Protein AF-A0A963FRP8-F1 (afdb_monomer)

Structure (mmCIF, N/CA/C/O backbone):
data_AF-A0A963FRP8-F1
#
_entry.id   AF-A0A963FRP8-F1
#
loop_
_atom_site.group_PDB
_atom_site.id
_atom_site.type_symbol
_atom_site.label_atom_id
_atom_site.label_alt_id
_atom_site.label_comp_id
_atom_site.label_asym_id
_atom_site.label_entity_id
_atom_site.label_seq_id
_atom_site.pdbx_PDB_ins_code
_atom_site.Cartn_x
_atom_site.Cartn_y
_atom_site.Cartn_z
_atom_site.occupancy
_atom_site.B_iso_or_equiv
_atom_site.auth_seq_id
_atom_site.auth_comp_id
_atom_site.auth_asym_id
_atom_site.auth_atom_id
_atom_site.pdbx_PDB_model_num
ATOM 1 N N . MET A 1 1 ? -3.115 0.087 31.104 1.00 34.19 1 MET A N 1
ATOM 2 C CA . MET A 1 1 ? -4.198 -0.454 30.255 1.00 34.19 1 MET A CA 1
ATOM 3 C C . MET A 1 1 ? -3.767 -0.298 28.808 1.00 34.19 1 MET A C 1
ATOM 5 O O . MET A 1 1 ? -3.848 0.800 28.280 1.00 34.19 1 MET A O 1
ATOM 9 N N . GLY A 1 2 ? -3.201 -1.343 28.203 1.00 41.81 2 GLY A N 1
ATOM 10 C CA . GLY A 1 2 ? -2.886 -1.319 26.775 1.00 41.81 2 GLY A CA 1
ATOM 11 C C . GLY A 1 2 ? -4.173 -1.564 26.003 1.00 41.81 2 GLY A C 1
ATOM 12 O O . GLY A 1 2 ? -4.755 -2.640 26.119 1.00 41.81 2 GLY A O 1
ATOM 13 N N . THR A 1 3 ? -4.667 -0.574 25.268 1.00 44.09 3 THR A N 1
ATOM 14 C CA . THR A 1 3 ? -5.773 -0.799 24.341 1.00 44.09 3 THR A CA 1
ATOM 15 C C . THR A 1 3 ? -5.262 -1.728 23.243 1.00 44.09 3 THR A C 1
ATOM 17 O O . THR A 1 3 ? -4.393 -1.358 22.452 1.00 44.09 3 THR A O 1
ATOM 20 N N . CYS A 1 4 ? -5.766 -2.966 23.208 1.00 51.12 4 CYS A N 1
ATOM 21 C CA . CYS A 1 4 ? -5.529 -3.892 22.102 1.00 51.12 4 CYS A CA 1
ATOM 22 C C . CYS A 1 4 ? -6.271 -3.341 20.878 1.00 51.12 4 CYS A C 1
ATOM 24 O O . CYS A 1 4 ? -7.428 -3.659 20.606 1.00 51.12 4 CYS A O 1
ATOM 26 N N . THR A 1 5 ? -5.638 -2.374 20.227 1.00 64.44 5 THR A N 1
ATOM 27 C CA . THR A 1 5 ? -6.233 -1.618 19.137 1.00 64.44 5 THR A CA 1
ATOM 28 C C . THR A 1 5 ? -6.228 -2.520 17.913 1.00 64.44 5 THR A C 1
ATOM 30 O O . THR A 1 5 ? -5.174 -3.006 17.509 1.00 64.44 5 THR A O 1
ATOM 33 N N . ARG A 1 6 ? -7.411 -2.787 17.345 1.00 71.25 6 ARG A N 1
ATOM 34 C CA . ARG A 1 6 ? -7.538 -3.674 16.180 1.00 71.25 6 ARG A CA 1
ATOM 35 C C . ARG A 1 6 ? -6.673 -3.136 15.029 1.00 71.25 6 ARG A C 1
ATOM 37 O O . ARG A 1 6 ? -6.741 -1.923 14.765 1.00 71.25 6 ARG A O 1
ATOM 44 N N . PRO A 1 7 ? -5.880 -3.998 14.362 1.00 78.12 7 PRO A N 1
ATOM 45 C CA . PRO A 1 7 ? -5.107 -3.590 13.198 1.00 78.12 7 PRO A CA 1
ATOM 46 C C . PRO A 1 7 ? -6.056 -3.099 12.105 1.00 78.12 7 PRO A C 1
ATOM 48 O O . PRO A 1 7 ? -7.192 -3.568 12.013 1.00 78.12 7 PRO A O 1
ATOM 51 N N . VAL A 1 8 ? -5.601 -2.146 11.294 1.00 85.75 8 VAL A N 1
ATOM 52 C CA . VAL A 1 8 ? -6.335 -1.763 10.085 1.00 85.75 8 VAL A CA 1
ATOM 53 C C . VAL A 1 8 ? -6.003 -2.787 9.026 1.00 85.75 8 VAL A C 1
ATOM 55 O O . VAL A 1 8 ? -4.834 -2.997 8.727 1.00 85.75 8 VAL A O 1
ATOM 58 N N . THR A 1 9 ? -7.008 -3.415 8.440 1.00 89.00 9 THR A N 1
ATOM 59 C CA . THR A 1 9 ? -6.810 -4.374 7.361 1.00 89.00 9 THR A CA 1
ATOM 60 C C . THR A 1 9 ? -7.063 -3.740 5.999 1.00 89.00 9 THR A C 1
ATOM 62 O O . THR A 1 9 ? -7.737 -2.719 5.869 1.00 89.00 9 THR A O 1
ATOM 65 N N . TRP A 1 10 ? -6.566 -4.373 4.941 1.00 86.56 10 TRP A N 1
ATOM 66 C CA . TRP A 1 10 ? -6.936 -4.004 3.572 1.00 86.56 10 TRP A CA 1
ATOM 67 C C . TRP A 1 10 ? -8.446 -4.089 3.287 1.00 86.56 10 TRP A C 1
ATOM 69 O O . TRP A 1 10 ? -8.924 -3.383 2.405 1.00 86.56 10 TRP A O 1
ATOM 79 N N . LEU A 1 11 ? -9.213 -4.890 4.037 1.00 85.06 11 LEU A N 1
ATOM 80 C CA . LEU A 1 11 ? -10.676 -4.885 3.944 1.00 85.06 11 LEU A CA 1
ATOM 81 C C . LEU A 1 11 ? -11.266 -3.602 4.528 1.00 85.06 11 LEU A C 1
ATOM 83 O O . LEU A 1 11 ? -12.169 -3.038 3.923 1.00 85.06 11 LEU A O 1
ATOM 87 N N . ASP A 1 12 ? -10.726 -3.101 5.640 1.00 85.00 12 ASP A N 1
ATOM 88 C CA . ASP A 1 12 ? -11.123 -1.797 6.189 1.00 85.00 12 ASP A CA 1
ATOM 89 C C . ASP A 1 12 ? -10.785 -0.665 5.207 1.00 85.00 12 ASP A C 1
ATOM 91 O O . ASP A 1 12 ? -11.560 0.273 5.032 1.00 85.00 12 ASP A O 1
ATOM 95 N N . LEU A 1 13 ? -9.646 -0.793 4.517 1.00 84.88 13 LEU A N 1
ATOM 96 C CA . LEU A 1 13 ? -9.225 0.115 3.452 1.00 84.88 13 LEU A CA 1
ATOM 97 C C . LEU A 1 13 ? -10.181 0.073 2.244 1.00 84.88 13 LEU A C 1
ATOM 99 O O . LEU A 1 13 ? -10.550 1.115 1.708 1.00 84.88 13 LEU A O 1
ATOM 103 N N . ALA A 1 14 ? -10.596 -1.124 1.820 1.00 84.25 14 ALA A N 1
ATOM 104 C CA . ALA A 1 14 ? -11.480 -1.328 0.673 1.00 84.25 14 ALA A CA 1
ATOM 105 C C . ALA A 1 14 ? -12.944 -0.954 0.963 1.00 84.25 14 ALA A C 1
ATOM 107 O O . ALA A 1 14 ? -13.627 -0.416 0.095 1.00 84.25 14 ALA A O 1
ATOM 108 N N . ALA A 1 15 ? -13.425 -1.234 2.177 1.00 79.44 15 ALA A N 1
ATOM 109 C CA . ALA A 1 15 ? -14.797 -0.973 2.611 1.00 79.44 15 ALA A CA 1
ATOM 110 C C . ALA A 1 15 ? -15.032 0.480 3.056 1.00 79.44 15 ALA A C 1
ATOM 112 O O . ALA A 1 15 ? -16.174 0.863 3.319 1.00 79.44 15 ALA A O 1
ATOM 113 N N . GLY A 1 16 ? -13.970 1.288 3.160 1.00 69.06 16 GLY A N 1
ATOM 114 C CA . GLY A 1 16 ? -14.050 2.672 3.610 1.00 69.06 16 GLY A CA 1
ATOM 115 C C . GLY A 1 16 ? -15.064 3.488 2.793 1.00 69.06 16 GLY A C 1
ATOM 116 O O . GLY A 1 16 ? -15.017 3.468 1.558 1.00 69.06 16 GLY A O 1
ATOM 117 N N . PRO A 1 17 ? -15.990 4.225 3.441 1.00 53.50 17 PRO A N 1
ATOM 118 C CA . PRO A 1 17 ? -16.973 5.033 2.737 1.00 53.50 17 PRO A CA 1
ATOM 119 C C . PRO A 1 17 ? -16.229 6.111 1.955 1.00 53.50 17 PRO A C 1
ATOM 121 O O . PRO A 1 17 ? -15.616 6.984 2.557 1.00 53.50 17 PRO A O 1
ATOM 124 N N . ARG A 1 18 ? -16.254 5.989 0.619 1.00 57.75 18 ARG A N 1
ATOM 125 C CA . ARG A 1 18 ? -15.843 6.970 -0.401 1.00 57.75 18 ARG A CA 1
ATOM 126 C C . ARG A 1 18 ? -14.927 8.055 0.161 1.00 57.75 18 ARG A C 1
ATOM 128 O O . ARG A 1 18 ? -15.430 9.036 0.699 1.00 57.75 18 ARG A O 1
ATOM 135 N N . TRP A 1 19 ? -13.622 7.852 -0.020 1.00 62.88 19 TRP A N 1
ATOM 136 C CA . TRP A 1 19 ? -12.420 8.667 0.239 1.00 62.88 19 TRP A CA 1
ATOM 137 C C . TRP A 1 19 ? -12.487 10.182 -0.099 1.00 62.88 19 TRP A C 1
ATOM 139 O O . TRP A 1 19 ? -11.490 10.795 -0.465 1.00 62.88 19 TRP A O 1
ATOM 149 N N . GLY A 1 20 ? -13.655 10.811 -0.041 1.00 54.56 20 GLY A 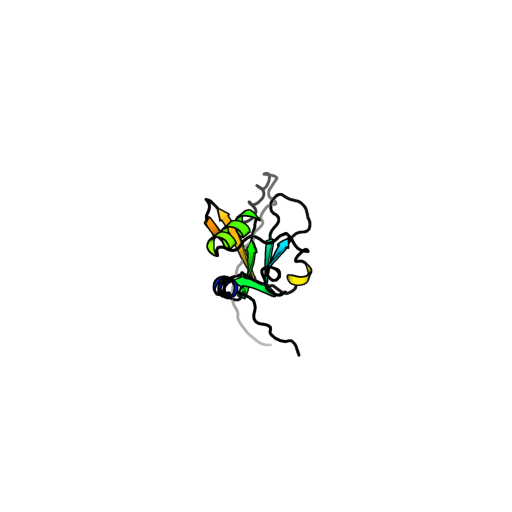N 1
ATOM 150 C CA . GLY A 1 20 ? -14.001 12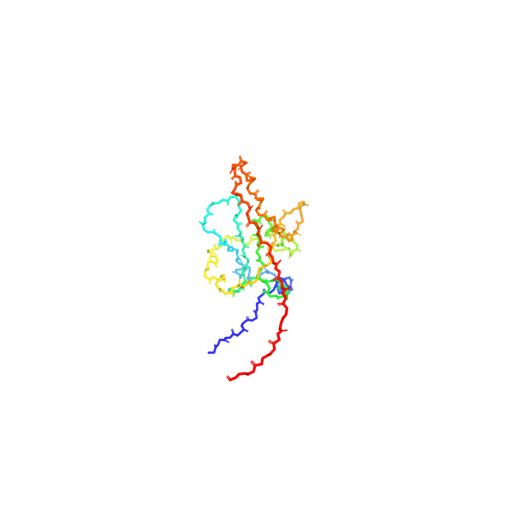.112 -0.598 1.00 54.56 20 GLY A CA 1
ATOM 151 C C . GLY A 1 20 ? -13.957 13.262 0.400 1.00 54.56 20 GLY A C 1
ATOM 152 O O . GLY A 1 20 ? -14.344 14.367 0.035 1.00 54.56 20 GLY A O 1
ATOM 153 N N . ARG A 1 21 ? -13.491 13.047 1.639 1.00 53.38 21 ARG A N 1
ATOM 154 C CA . ARG A 1 21 ? -13.262 14.164 2.573 1.00 53.38 21 ARG A CA 1
ATOM 155 C C . ARG A 1 21 ? -12.005 14.075 3.426 1.00 53.38 21 ARG A C 1
ATOM 157 O O . ARG A 1 21 ? -11.492 15.121 3.793 1.00 53.38 21 ARG A O 1
ATOM 164 N N . ASP A 1 22 ? -11.485 12.874 3.683 1.00 54.34 22 ASP A N 1
ATOM 165 C CA . ASP A 1 22 ? -10.369 12.699 4.620 1.00 54.34 22 ASP A CA 1
ATOM 166 C C . ASP A 1 22 ? -9.273 11.765 4.085 1.00 54.34 22 ASP A C 1
ATOM 168 O O . ASP A 1 22 ? -8.768 10.873 4.763 1.00 54.34 22 ASP A O 1
ATOM 172 N N . ARG A 1 23 ? -8.861 12.004 2.829 1.00 57.78 23 ARG A N 1
ATOM 173 C CA . ARG A 1 23 ? -7.663 11.375 2.227 1.00 57.78 23 ARG A CA 1
ATOM 174 C C . ARG A 1 23 ? -6.386 11.617 3.047 1.00 57.78 23 ARG A C 1
ATOM 176 O O . ARG A 1 23 ? -5.398 10.923 2.847 1.00 57.78 23 ARG A O 1
ATOM 183 N N . SER A 1 24 ? -6.427 12.570 3.980 1.00 60.31 24 SER A N 1
ATOM 184 C CA . SER A 1 24 ? -5.377 12.912 4.944 1.00 60.31 24 SER A CA 1
ATOM 185 C C . SER A 1 24 ? -4.983 11.750 5.874 1.00 60.31 24 SER A C 1
ATOM 187 O O . SER A 1 24 ? -3.920 11.791 6.497 1.00 60.31 24 SER A O 1
ATOM 189 N N . GLN A 1 25 ? -5.824 10.715 5.978 1.00 80.75 25 GLN A N 1
ATOM 190 C CA . GLN A 1 25 ? -5.619 9.631 6.932 1.00 80.75 25 GLN A CA 1
ATOM 191 C C . GLN A 1 25 ? -4.721 8.506 6.416 1.00 80.75 25 GLN A C 1
ATOM 193 O O . GLN A 1 25 ? -4.158 7.795 7.248 1.00 80.75 25 GLN A O 1
ATOM 198 N N . LEU A 1 26 ? -4.590 8.334 5.094 1.00 87.25 26 LEU A N 1
ATOM 199 C CA . LEU A 1 26 ? -3.723 7.314 4.502 1.00 87.25 26 LEU A CA 1
ATOM 200 C C . LEU A 1 26 ? -2.337 7.898 4.239 1.00 87.25 26 LEU A C 1
ATOM 202 O O . LEU A 1 26 ? -2.190 8.884 3.521 1.00 87.25 26 LEU A O 1
ATOM 206 N N . LYS A 1 27 ? -1.313 7.263 4.799 1.00 90.81 27 LYS A N 1
ATOM 207 C CA . LYS A 1 27 ? 0.081 7.687 4.674 1.00 90.81 27 LYS A CA 1
ATOM 208 C C . LYS A 1 27 ? 0.932 6.550 4.132 1.00 90.81 27 LYS A C 1
ATOM 210 O O . LYS A 1 27 ? 0.716 5.391 4.493 1.00 90.81 27 LYS A O 1
ATOM 215 N N . LEU A 1 28 ? 1.901 6.881 3.276 1.00 91.56 28 LEU A N 1
ATOM 216 C CA . LEU A 1 28 ? 2.892 5.923 2.792 1.00 91.56 28 LEU A CA 1
ATOM 217 C C . LEU A 1 28 ? 4.242 6.168 3.451 1.00 91.56 28 LEU A C 1
ATOM 219 O O . LEU A 1 28 ? 4.887 7.180 3.194 1.00 91.56 28 LEU A O 1
ATOM 223 N N . HIS A 1 29 ? 4.711 5.184 4.203 1.00 90.62 29 HIS A N 1
ATOM 224 C CA . HIS A 1 29 ? 5.963 5.270 4.932 1.00 90.62 29 HIS A CA 1
ATOM 225 C C . HIS A 1 29 ? 7.039 4.390 4.279 1.00 90.62 29 HIS A C 1
ATOM 227 O O . HIS A 1 29 ? 6.776 3.210 4.017 1.00 90.62 29 HIS A O 1
ATOM 233 N N . PRO A 1 30 ? 8.254 4.908 4.044 1.00 89.31 30 PRO A N 1
ATOM 234 C CA . PRO A 1 30 ? 9.408 4.078 3.715 1.00 89.31 30 PRO A CA 1
ATOM 235 C C . PRO A 1 30 ? 9.875 3.274 4.943 1.00 89.31 30 PRO A C 1
ATOM 237 O O . PRO A 1 30 ? 9.831 3.754 6.080 1.00 89.31 30 PRO A O 1
ATOM 240 N N . VAL A 1 31 ? 10.315 2.034 4.718 1.00 83.94 31 VAL A N 1
ATOM 241 C CA . VAL A 1 31 ? 10.749 1.081 5.760 1.00 83.94 31 VAL A CA 1
ATOM 242 C C . VAL A 1 31 ? 12.257 1.154 6.019 1.00 83.94 31 VAL A C 1
ATOM 244 O O . VAL A 1 31 ? 12.688 1.029 7.163 1.00 83.94 31 VAL A O 1
ATOM 247 N N . SER A 1 32 ? 13.071 1.370 4.984 1.00 71.75 32 SER A N 1
ATOM 248 C CA . SER A 1 32 ? 14.534 1.447 5.075 1.00 71.75 32 SER A CA 1
ATOM 249 C C . SER A 1 32 ? 15.033 2.873 4.859 1.00 71.75 32 SER A C 1
ATOM 251 O O . SER A 1 32 ? 14.625 3.526 3.911 1.00 71.75 32 SER A O 1
ATOM 253 N N . ALA A 1 33 ? 15.963 3.328 5.704 1.00 54.03 33 ALA A N 1
ATOM 254 C CA . ALA A 1 33 ? 16.645 4.621 5.553 1.00 54.03 33 ALA A CA 1
ATOM 255 C C . ALA A 1 33 ? 17.955 4.537 4.736 1.00 54.03 33 ALA A C 1
ATOM 257 O O . ALA A 1 33 ? 18.655 5.536 4.587 1.00 54.03 33 ALA A O 1
ATOM 258 N N . ARG A 1 34 ? 18.345 3.344 4.256 1.00 46.41 34 ARG A N 1
ATOM 259 C CA . ARG A 1 34 ? 19.585 3.139 3.488 1.00 46.41 34 ARG A CA 1
ATOM 260 C C . ARG A 1 34 ? 19.276 2.926 2.009 1.00 46.41 34 ARG A C 1
ATOM 262 O O . ARG A 1 34 ? 18.670 1.920 1.661 1.00 46.41 34 ARG A O 1
ATOM 269 N N . CYS A 1 35 ? 19.771 3.861 1.194 1.00 44.72 35 CYS A N 1
ATOM 270 C CA . CYS A 1 35 ? 19.785 3.848 -0.267 1.00 44.72 35 CYS A CA 1
ATOM 271 C C . CYS A 1 35 ? 20.068 2.469 -0.876 1.00 44.72 35 CYS A C 1
ATOM 273 O O . CYS A 1 35 ? 21.106 1.857 -0.616 1.00 44.72 35 CYS A O 1
ATOM 275 N N . GLY A 1 36 ? 19.183 2.072 -1.781 1.00 43.25 36 GLY A N 1
ATOM 276 C CA . GLY A 1 36 ? 19.343 1.028 -2.785 1.00 43.25 36 GLY A CA 1
ATOM 277 C C . GLY A 1 36 ? 18.006 0.862 -3.505 1.00 43.25 36 GLY A C 1
ATOM 278 O O . GLY A 1 36 ? 16.975 1.076 -2.883 1.00 43.25 36 GLY A O 1
ATOM 279 N N . ASP A 1 37 ? 18.006 0.486 -4.786 1.00 49.25 37 ASP A N 1
ATOM 280 C CA . ASP A 1 37 ? 16.852 0.473 -5.718 1.00 49.25 37 ASP A CA 1
ATOM 281 C C . ASP A 1 37 ? 15.588 -0.335 -5.292 1.00 49.25 37 ASP A C 1
ATOM 283 O O . ASP A 1 37 ? 14.691 -0.569 -6.101 1.00 49.25 37 ASP A O 1
ATOM 287 N N . ASN A 1 38 ? 15.477 -0.797 -4.042 1.00 56.75 38 ASN A N 1
ATOM 288 C CA . ASN A 1 38 ? 14.290 -1.440 -3.472 1.00 56.75 38 ASN A CA 1
ATOM 289 C C . ASN A 1 38 ? 13.951 -0.865 -2.088 1.00 56.75 38 ASN A C 1
ATOM 291 O O . ASN A 1 38 ? 14.035 -1.570 -1.077 1.00 56.75 38 ASN A O 1
ATOM 295 N N . ASP A 1 39 ? 13.524 0.395 -2.038 1.00 77.62 39 ASP A N 1
ATOM 296 C CA . ASP A 1 39 ? 12.864 0.909 -0.841 1.00 77.62 39 ASP A CA 1
ATOM 297 C C . ASP A 1 39 ? 11.553 0.146 -0.627 1.00 77.62 39 ASP A C 1
ATOM 299 O O . ASP A 1 39 ? 10.675 0.106 -1.491 1.00 77.62 39 ASP A O 1
ATOM 303 N N . CYS A 1 40 ? 11.433 -0.511 0.525 1.00 87.62 40 CYS A N 1
ATOM 304 C CA . CYS A 1 40 ? 10.178 -1.123 0.933 1.00 87.62 40 CYS A CA 1
ATOM 305 C C . CYS A 1 40 ? 9.266 -0.060 1.547 1.00 87.62 40 CYS A C 1
ATOM 307 O O . CYS A 1 40 ? 9.727 0.852 2.235 1.00 87.62 40 CYS A O 1
ATOM 309 N N . PHE A 1 41 ? 7.964 -0.210 1.350 1.00 90.75 41 PHE A N 1
ATOM 310 C CA . PHE A 1 41 ? 6.954 0.727 1.809 1.00 90.75 41 PHE A CA 1
ATOM 311 C C . PHE A 1 41 ? 5.876 0.027 2.619 1.00 90.75 41 PHE A C 1
ATOM 313 O O . PHE A 1 41 ? 5.572 -1.145 2.413 1.00 90.75 41 PHE A O 1
ATOM 320 N N . VAL A 1 42 ? 5.254 0.777 3.512 1.00 91.94 42 VAL A N 1
ATOM 321 C CA . VAL A 1 42 ? 4.105 0.345 4.303 1.00 91.94 42 VAL A CA 1
ATOM 322 C C . VAL A 1 42 ? 3.074 1.458 4.325 1.00 91.94 42 VAL A C 1
ATOM 324 O O . VAL A 1 42 ? 3.413 2.642 4.301 1.00 91.94 42 VAL A O 1
ATOM 327 N N . LEU A 1 43 ? 1.805 1.075 4.354 1.00 91.88 43 LEU A N 1
ATOM 328 C CA . LEU A 1 43 ? 0.700 2.015 4.467 1.00 91.88 43 LEU A CA 1
ATOM 329 C C . LEU A 1 43 ? 0.266 2.113 5.926 1.00 91.88 43 LEU A C 1
ATOM 331 O O . LEU A 1 43 ? 0.237 1.107 6.636 1.00 91.88 43 LEU A O 1
ATOM 335 N N . SER A 1 44 ? -0.111 3.310 6.358 1.00 89.19 44 SER A N 1
ATOM 336 C CA . SER A 1 44 ? -0.835 3.505 7.610 1.00 89.19 44 SER A CA 1
ATOM 337 C C . SER A 1 44 ? -2.128 4.267 7.358 1.00 89.19 44 SER A C 1
ATOM 339 O O . SER A 1 44 ? -2.195 5.108 6.464 1.00 89.19 44 SER A O 1
ATOM 341 N N . MET A 1 45 ? -3.163 3.957 8.133 1.00 86.75 45 MET A N 1
ATOM 342 C CA . MET A 1 45 ? -4.449 4.640 8.100 1.00 86.75 45 MET A CA 1
ATOM 343 C C . MET A 1 45 ? -4.818 5.089 9.508 1.00 86.75 45 MET A C 1
ATOM 345 O O . MET A 1 45 ? -4.843 4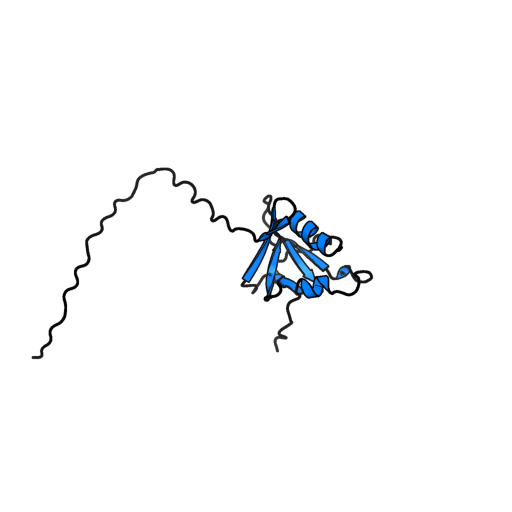.280 10.441 1.00 86.75 45 MET A O 1
ATOM 349 N N . SER A 1 46 ? -5.071 6.387 9.674 1.00 82.12 46 SER A N 1
ATOM 350 C CA . SER A 1 46 ? -5.406 6.989 10.975 1.00 82.12 46 SER A CA 1
ATOM 351 C C . SER A 1 46 ? -4.361 6.646 12.061 1.00 8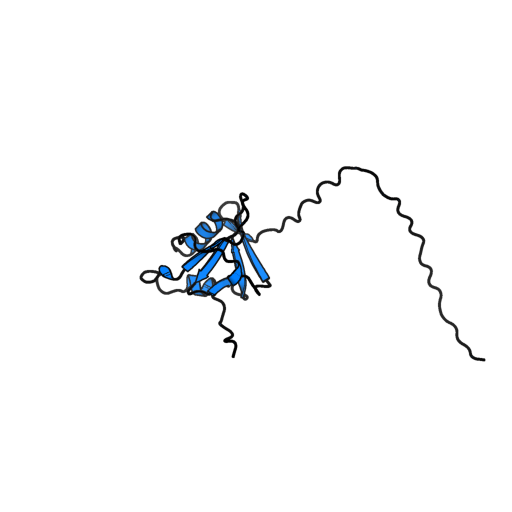2.12 46 SER A C 1
ATOM 353 O O . SER A 1 46 ? -4.705 6.377 13.210 1.00 82.12 46 SER A O 1
ATOM 355 N N . GLY A 1 47 ? -3.078 6.583 11.676 1.00 80.62 47 GLY A N 1
ATOM 356 C CA . GLY A 1 47 ? -1.958 6.265 12.573 1.00 80.62 47 GLY A CA 1
ATOM 357 C C . GLY A 1 47 ? -1.749 4.776 12.880 1.00 80.62 47 GLY A C 1
ATOM 358 O O . GLY A 1 47 ? -0.900 4.444 13.701 1.00 80.62 47 GLY A O 1
ATOM 359 N N . ARG A 1 48 ? -2.493 3.867 12.237 1.00 85.25 48 ARG A N 1
ATOM 360 C CA . ARG A 1 48 ? -2.355 2.412 12.412 1.00 85.25 48 ARG A CA 1
ATOM 361 C C . ARG A 1 48 ? -1.834 1.762 11.141 1.00 85.25 48 ARG A C 1
ATOM 363 O O . ARG A 1 48 ? -2.274 2.117 10.052 1.00 85.25 48 ARG A O 1
ATOM 370 N N . MET A 1 49 ? -0.931 0.797 11.275 1.00 88.00 49 MET A N 1
ATOM 371 C CA . MET A 1 49 ? -0.342 0.110 10.125 1.00 88.00 49 MET A CA 1
ATOM 372 C C . MET A 1 49 ? -1.363 -0.772 9.411 1.00 88.00 49 MET A C 1
ATOM 374 O O . MET A 1 49 ? -2.209 -1.402 10.050 1.00 88.00 49 MET A O 1
ATOM 378 N N . LEU A 1 50 ? -1.262 -0.804 8.085 1.00 90.06 50 LEU A N 1
ATOM 379 C CA . LEU A 1 50 ? -2.083 -1.650 7.241 1.00 90.06 50 LEU A CA 1
ATOM 380 C C . LEU A 1 50 ? -1.591 -3.098 7.303 1.00 90.06 50 LEU A C 1
ATOM 382 O O . LEU A 1 50 ? -0.442 -3.401 6.978 1.00 90.06 50 LEU A O 1
ATOM 386 N N . CYS A 1 51 ? -2.496 -3.995 7.655 1.00 89.88 51 CYS A N 1
ATOM 387 C CA . CYS A 1 51 ? -2.269 -5.424 7.725 1.00 89.88 51 CYS A CA 1
ATOM 388 C C . CYS A 1 51 ? -3.080 -6.184 6.663 1.00 89.88 51 CYS A C 1
ATOM 390 O O . CYS A 1 51 ? -4.124 -5.740 6.170 1.00 89.88 51 CYS A O 1
ATOM 392 N N . ALA A 1 52 ? -2.628 -7.392 6.352 1.00 88.56 52 ALA A N 1
ATOM 393 C CA . ALA A 1 52 ? -3.422 -8.423 5.715 1.00 88.56 52 ALA A CA 1
ATOM 394 C C . ALA A 1 52 ? -4.596 -8.832 6.625 1.00 88.56 52 ALA A C 1
ATOM 396 O O . ALA A 1 52 ? -4.641 -8.513 7.816 1.00 88.56 52 ALA A O 1
ATOM 397 N N . GLY A 1 53 ? -5.565 -9.560 6.062 1.00 84.56 53 GLY A N 1
ATOM 398 C CA . GLY A 1 53 ? -6.775 -9.974 6.790 1.00 84.56 53 GLY A CA 1
ATOM 399 C C . GLY A 1 53 ? -6.510 -10.867 8.011 1.00 84.56 53 GLY A C 1
ATOM 400 O O . GLY A 1 53 ? -7.359 -10.973 8.887 1.00 84.56 53 GLY A O 1
ATOM 401 N N . ASP A 1 54 ? -5.328 -11.475 8.093 1.00 83.25 54 ASP A N 1
ATOM 402 C CA . ASP A 1 54 ? -4.875 -12.306 9.213 1.00 83.25 54 ASP A CA 1
ATOM 403 C C . ASP A 1 54 ? -3.995 -11.550 10.228 1.00 83.25 54 ASP A C 1
ATOM 405 O O . ASP A 1 54 ? -3.407 -12.157 11.123 1.00 83.25 54 ASP A O 1
ATOM 409 N N . GLY A 1 55 ? -3.892 -10.224 10.093 1.00 84.06 55 GLY A N 1
ATOM 410 C CA . GLY A 1 55 ? -3.147 -9.357 11.002 1.00 84.06 55 GLY A CA 1
ATOM 411 C C . GLY A 1 55 ? -1.654 -9.224 10.697 1.00 84.06 55 GLY A C 1
ATOM 412 O O . GLY A 1 55 ? -0.981 -8.456 11.382 1.00 84.06 55 GLY A O 1
ATOM 413 N N . ARG A 1 56 ? -1.118 -9.905 9.673 1.00 88.00 56 ARG A N 1
ATOM 414 C CA . ARG A 1 56 ? 0.274 -9.696 9.234 1.00 88.00 56 ARG A CA 1
ATOM 415 C C . ARG A 1 56 ? 0.445 -8.310 8.626 1.00 88.00 56 ARG A C 1
ATOM 417 O O . ARG A 1 56 ? -0.380 -7.900 7.823 1.00 88.00 56 ARG A O 1
ATOM 424 N N . LEU A 1 57 ? 1.527 -7.609 8.949 1.00 89.06 57 LEU A N 1
ATOM 425 C CA . LEU A 1 57 ? 1.823 -6.298 8.368 1.00 89.06 57 LEU A CA 1
ATOM 426 C C . LEU A 1 57 ? 2.035 -6.408 6.852 1.00 89.06 57 LEU A C 1
ATOM 428 O O . LEU A 1 57 ? 2.889 -7.180 6.419 1.00 89.06 57 LEU A O 1
ATOM 432 N N . THR A 1 58 ? 1.344 -5.597 6.054 1.00 91.06 58 THR A N 1
ATOM 433 C CA . THR A 1 58 ? 1.537 -5.585 4.599 1.00 91.06 58 THR A CA 1
ATOM 434 C C . THR A 1 58 ? 2.706 -4.679 4.224 1.00 91.06 58 THR A C 1
ATOM 436 O O . THR A 1 58 ? 2.669 -3.474 4.469 1.00 91.06 58 THR A O 1
ATOM 439 N N . VAL A 1 59 ? 3.733 -5.249 3.594 1.00 91.06 59 VAL A N 1
ATOM 440 C CA . VAL A 1 59 ? 4.926 -4.532 3.120 1.00 91.06 59 VAL A CA 1
ATOM 441 C C . VAL A 1 59 ? 4.965 -4.582 1.599 1.00 91.06 59 VAL A C 1
ATOM 443 O O . VAL A 1 59 ? 4.796 -5.639 1.008 1.00 91.06 59 VAL A O 1
ATOM 446 N N . PHE A 1 60 ? 5.231 -3.462 0.943 1.00 91.88 60 PHE A N 1
ATOM 447 C CA . PHE A 1 60 ? 5.343 -3.361 -0.508 1.00 91.88 60 PHE A CA 1
ATOM 448 C C . PHE A 1 60 ? 6.802 -3.176 -0.897 1.00 91.88 60 PHE A C 1
ATOM 450 O O . PHE A 1 60 ? 7.456 -2.261 -0.416 1.00 91.88 60 PHE A O 1
ATOM 457 N N . ARG A 1 61 ? 7.325 -4.006 -1.797 1.00 89.62 61 ARG A N 1
ATOM 458 C CA . ARG A 1 61 ? 8.736 -3.952 -2.213 1.00 89.62 61 ARG A CA 1
ATOM 459 C C . ARG A 1 61 ? 9.098 -2.704 -3.036 1.00 89.62 61 ARG A C 1
ATOM 461 O O . ARG A 1 61 ? 10.273 -2.397 -3.184 1.00 89.62 61 ARG A O 1
ATOM 468 N N . SER A 1 62 ? 8.112 -2.025 -3.619 1.00 89.19 62 SER A N 1
ATOM 469 C CA . SER A 1 62 ? 8.333 -0.826 -4.429 1.00 89.19 62 SER A CA 1
ATOM 470 C C . SER A 1 62 ? 7.117 0.094 -4.420 1.00 89.19 62 SER A C 1
ATOM 472 O O . SER A 1 62 ? 5.993 -0.346 -4.161 1.00 89.19 62 SER A O 1
ATOM 474 N N . ARG A 1 63 ? 7.325 1.366 -4.780 1.00 90.31 63 ARG A N 1
ATOM 475 C CA . ARG A 1 63 ? 6.243 2.346 -4.944 1.00 90.31 63 ARG A CA 1
ATOM 476 C C . ARG A 1 63 ? 5.237 1.886 -6.001 1.00 90.31 63 ARG A C 1
ATOM 478 O O . ARG A 1 63 ? 4.042 1.932 -5.752 1.00 90.31 63 ARG A O 1
ATOM 485 N N . ALA A 1 64 ? 5.712 1.306 -7.103 1.00 91.31 64 ALA A N 1
ATOM 486 C CA . ALA A 1 64 ? 4.847 0.751 -8.144 1.00 91.31 64 ALA A CA 1
ATOM 487 C C . ALA A 1 64 ? 3.930 -0.381 -7.633 1.00 91.31 64 ALA A C 1
ATOM 489 O O . ALA A 1 64 ? 2.801 -0.521 -8.101 1.00 91.31 64 ALA A O 1
ATOM 490 N N . ALA A 1 65 ? 4.380 -1.188 -6.663 1.00 92.06 65 ALA A N 1
ATOM 491 C CA . ALA A 1 65 ? 3.522 -2.189 -6.029 1.00 92.06 65 ALA A CA 1
ATOM 492 C C . ALA A 1 65 ? 2.419 -1.533 -5.176 1.00 92.06 65 ALA A C 1
ATOM 494 O O . ALA A 1 65 ? 1.275 -1.981 -5.203 1.00 92.06 65 ALA A O 1
ATOM 495 N N . VAL A 1 66 ? 2.737 -0.442 -4.473 1.00 93.25 66 VAL A N 1
ATOM 496 C CA . VAL A 1 66 ? 1.743 0.367 -3.745 1.00 93.25 66 VAL A CA 1
ATOM 497 C C . VAL A 1 66 ? 0.725 0.957 -4.719 1.00 93.25 66 VAL A C 1
ATOM 499 O O . VAL A 1 66 ? -0.476 0.793 -4.518 1.00 93.25 66 VAL A O 1
ATOM 502 N N . ASP A 1 67 ? 1.196 1.591 -5.794 1.00 92.62 67 ASP A N 1
ATOM 503 C CA . ASP A 1 67 ? 0.341 2.220 -6.803 1.00 92.62 67 ASP A CA 1
ATOM 504 C C . ASP A 1 67 ? -0.601 1.192 -7.436 1.00 92.62 67 ASP A C 1
ATOM 506 O O . ASP A 1 67 ? -1.794 1.442 -7.603 1.00 92.62 67 ASP A O 1
ATOM 510 N N . ARG A 1 68 ? -0.095 -0.013 -7.731 1.00 94.00 68 ARG A N 1
ATOM 511 C CA . ARG A 1 68 ? -0.927 -1.093 -8.263 1.00 94.00 68 ARG A CA 1
ATOM 512 C C . ARG A 1 68 ? -1.992 -1.541 -7.265 1.00 94.00 68 ARG A C 1
ATOM 514 O O . ARG A 1 68 ? -3.128 -1.770 -7.672 1.00 94.00 68 ARG A O 1
ATOM 521 N N . PHE A 1 69 ? -1.635 -1.672 -5.989 1.00 93.25 69 PHE A N 1
ATOM 522 C CA . PHE A 1 69 ? -2.553 -2.085 -4.927 1.00 93.25 69 PHE A CA 1
ATOM 523 C C . PHE A 1 69 ? -3.674 -1.067 -4.716 1.00 93.25 69 PHE A C 1
ATOM 525 O O . PHE A 1 69 ? -4.849 -1.427 -4.744 1.00 93.25 69 PHE A O 1
ATOM 532 N N . LEU A 1 70 ? -3.321 0.210 -4.575 1.00 91.56 70 LEU A N 1
ATOM 533 C CA . LEU A 1 70 ? -4.294 1.287 -4.405 1.00 91.56 70 LEU A CA 1
ATOM 534 C C . LEU A 1 70 ? -5.121 1.519 -5.671 1.00 91.56 70 LEU A C 1
ATOM 536 O O . LEU A 1 70 ? -6.312 1.804 -5.573 1.00 91.56 70 LEU A O 1
ATOM 540 N N . GLY A 1 71 ? -4.540 1.294 -6.851 1.00 90.31 71 GLY A N 1
ATOM 541 C CA . GLY A 1 71 ? -5.253 1.348 -8.124 1.00 90.31 71 GLY A CA 1
ATOM 542 C C . GLY A 1 71 ? -6.404 0.343 -8.223 1.00 90.31 71 GLY A C 1
ATOM 543 O O . GLY A 1 71 ? -7.445 0.682 -8.779 1.00 90.31 71 GLY A O 1
ATOM 544 N N . VAL A 1 72 ? -6.270 -0.856 -7.637 1.00 89.19 72 VAL A N 1
ATOM 545 C CA . VAL A 1 72 ? -7.375 -1.839 -7.546 1.00 89.19 72 VAL A CA 1
ATOM 546 C C . VAL A 1 72 ? -8.519 -1.319 -6.673 1.00 89.19 72 VAL A C 1
ATOM 548 O O . VAL A 1 72 ? -9.679 -1.622 -6.928 1.00 89.19 72 VAL A O 1
ATOM 551 N N . LEU A 1 73 ? -8.198 -0.513 -5.662 1.00 86.38 73 LEU A N 1
ATOM 552 C CA . LEU A 1 73 ? -9.169 0.099 -4.756 1.00 86.38 73 LEU A CA 1
ATOM 553 C C . LEU A 1 73 ? -9.657 1.474 -5.239 1.00 86.38 73 LEU A C 1
ATOM 555 O O . LEU A 1 73 ? -10.457 2.109 -4.557 1.00 86.38 73 LEU A O 1
ATOM 559 N N . HIS A 1 74 ? -9.182 1.940 -6.401 1.00 86.50 74 HIS A N 1
ATOM 560 C CA . HIS A 1 74 ? -9.426 3.286 -6.925 1.00 86.50 74 HIS A CA 1
ATOM 561 C C . HIS A 1 74 ? -9.038 4.407 -5.941 1.00 86.50 74 HIS A C 1
ATOM 563 O O . HIS A 1 74 ? -9.704 5.440 -5.851 1.00 86.50 74 HIS A O 1
ATOM 569 N N . ILE A 1 75 ? -7.946 4.200 -5.202 1.00 86.69 75 ILE A N 1
ATOM 570 C CA . ILE A 1 75 ? -7.369 5.163 -4.263 1.00 86.69 75 ILE A CA 1
ATOM 571 C C . ILE A 1 75 ? -6.130 5.788 -4.908 1.00 86.69 75 ILE A C 1
ATOM 573 O O . ILE A 1 75 ? -5.288 5.092 -5.472 1.00 86.69 75 ILE A O 1
ATOM 577 N N . GLU A 1 76 ? -6.001 7.108 -4.812 1.00 87.31 76 GLU A N 1
ATOM 578 C CA . GLU A 1 76 ? -4.779 7.806 -5.214 1.00 87.31 76 GLU A CA 1
ATOM 579 C C . GLU A 1 76 ? -3.652 7.533 -4.221 1.00 87.31 76 GLU A C 1
ATOM 581 O O . GLU A 1 76 ? -3.857 7.553 -3.004 1.00 87.31 76 GLU A O 1
ATOM 586 N N . THR A 1 77 ? -2.440 7.321 -4.725 1.00 88.62 77 THR A N 1
ATOM 587 C CA . THR A 1 77 ? -1.311 7.052 -3.843 1.00 88.62 77 THR A CA 1
ATOM 588 C C . THR A 1 77 ? -0.920 8.304 -3.056 1.00 88.62 77 THR A C 1
ATOM 590 O O . THR A 1 77 ? -0.578 9.321 -3.665 1.00 88.62 77 THR A O 1
ATOM 593 N N . PRO A 1 78 ? -0.891 8.248 -1.712 1.00 88.25 78 PRO A N 1
ATOM 594 C CA . PRO A 1 78 ? -0.524 9.401 -0.902 1.00 88.25 78 PRO A CA 1
ATOM 595 C C . PRO A 1 78 ? 0.956 9.776 -1.0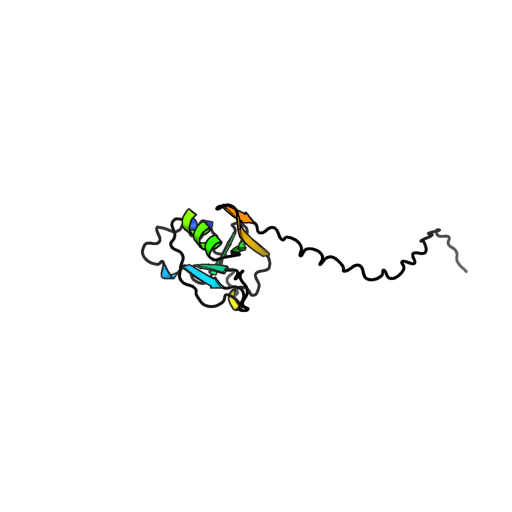94 1.00 88.25 78 PRO A C 1
ATOM 597 O O . PRO A 1 78 ? 1.776 8.939 -1.510 1.00 88.25 78 PRO A O 1
ATOM 600 N N . PRO A 1 79 ? 1.341 11.026 -0.790 1.00 86.69 79 PRO A N 1
ATOM 601 C CA . PRO A 1 79 ? 2.747 11.413 -0.748 1.00 86.69 79 PRO A CA 1
ATOM 602 C C . PRO A 1 79 ? 3.514 10.591 0.300 1.00 86.69 79 PRO A C 1
ATOM 604 O O . PRO A 1 79 ? 2.926 9.989 1.202 1.00 86.69 79 PRO A O 1
ATOM 607 N N . LEU A 1 80 ? 4.841 10.550 0.162 1.00 88.25 80 LEU A N 1
ATOM 608 C CA . LEU A 1 80 ? 5.708 9.924 1.159 1.00 88.25 80 LEU A CA 1
ATOM 609 C C . LEU A 1 80 ? 5.614 10.679 2.487 1.00 88.25 80 LEU A C 1
ATOM 611 O O . LEU A 1 80 ? 5.683 11.907 2.523 1.00 88.25 80 LEU A O 1
ATOM 615 N N . SER A 1 81 ? 5.473 9.928 3.570 1.00 87.12 81 SER A N 1
ATOM 616 C CA . SER A 1 81 ? 5.542 10.416 4.942 1.00 87.12 81 SER A CA 1
ATOM 617 C C . SER A 1 81 ? 6.863 10.014 5.599 1.00 87.12 81 SER A C 1
ATOM 619 O O . SER A 1 81 ? 7.769 9.477 4.961 1.00 87.12 81 SER A O 1
ATOM 621 N N . GLU A 1 82 ? 6.974 10.276 6.899 1.00 84.94 82 GLU A N 1
ATOM 622 C CA . GLU A 1 82 ? 8.115 9.868 7.717 1.00 84.94 82 GLU A CA 1
ATOM 623 C C . GLU A 1 82 ? 8.370 8.352 7.686 1.00 84.94 82 GLU A C 1
ATOM 625 O O . GLU A 1 82 ? 7.466 7.555 7.420 1.00 84.94 82 GLU A O 1
ATOM 630 N N . HIS A 1 83 ? 9.608 7.953 7.978 1.00 83.62 83 HIS A N 1
ATOM 631 C CA . HIS A 1 83 ? 10.001 6.547 8.011 1.00 83.62 83 HIS A CA 1
ATOM 632 C C . HIS A 1 83 ? 9.195 5.762 9.048 1.00 83.62 83 HIS A C 1
ATOM 634 O O . HIS A 1 83 ? 8.946 6.233 10.156 1.00 83.62 83 HIS A O 1
ATOM 640 N N . ALA A 1 84 ? 8.861 4.518 8.714 1.00 80.50 84 ALA A N 1
ATOM 641 C CA . ALA A 1 84 ? 8.070 3.648 9.576 1.00 80.50 84 ALA A CA 1
ATOM 642 C C . ALA A 1 84 ? 8.844 3.080 10.780 1.00 80.50 84 ALA A C 1
ATOM 644 O O . ALA A 1 84 ? 8.275 2.282 11.512 1.00 80.50 84 ALA A O 1
ATOM 645 N N . GLY A 1 85 ? 10.113 3.452 11.000 1.00 69.88 85 GLY A N 1
ATOM 646 C CA . GLY A 1 85 ? 11.016 2.799 11.963 1.00 69.88 85 GLY A CA 1
ATOM 647 C C . GLY A 1 85 ? 10.386 2.520 13.333 1.00 69.88 85 GLY A C 1
ATOM 648 O O . GLY A 1 85 ? 10.345 1.372 13.753 1.00 69.88 85 GLY A O 1
ATOM 649 N N . ALA A 1 86 ? 9.793 3.536 13.968 1.00 64.38 86 ALA A N 1
ATOM 650 C CA . ALA A 1 86 ? 9.123 3.389 15.266 1.00 64.38 86 ALA A CA 1
ATOM 651 C C . ALA A 1 86 ? 7.739 2.702 15.194 1.00 64.38 86 ALA A C 1
ATOM 653 O O . ALA A 1 86 ? 7.238 2.206 16.197 1.00 64.38 86 ALA A O 1
ATOM 654 N N . LEU A 1 87 ? 7.099 2.67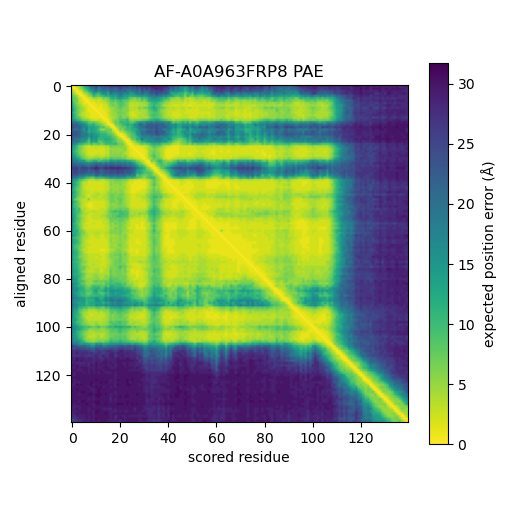4 14.019 1.00 64.38 87 LEU A N 1
ATOM 655 C CA . LEU A 1 87 ? 5.789 2.040 13.793 1.00 64.38 87 LEU A CA 1
ATOM 656 C C . LEU A 1 87 ? 5.897 0.533 13.504 1.00 64.38 87 LEU A C 1
ATOM 658 O O . LEU A 1 87 ? 4.890 -0.176 13.529 1.00 64.38 87 LEU A O 1
ATOM 662 N N . LEU A 1 88 ? 7.101 0.050 13.192 1.00 69.12 88 LEU A N 1
ATOM 663 C CA . LEU A 1 88 ? 7.384 -1.355 12.896 1.00 69.12 88 LEU A CA 1
ATOM 664 C C . LEU A 1 88 ? 7.824 -2.151 14.131 1.00 69.12 88 LEU A C 1
ATOM 666 O O . LEU A 1 88 ? 7.806 -3.385 14.087 1.00 69.12 88 LEU A O 1
ATOM 670 N N . ASP A 1 89 ? 8.184 -1.473 15.225 1.00 61.12 89 ASP A N 1
ATOM 671 C CA . ASP A 1 89 ? 8.589 -2.114 16.474 1.00 61.12 89 ASP A CA 1
ATOM 672 C C . ASP A 1 89 ? 7.447 -2.987 17.025 1.00 61.12 89 ASP A C 1
ATOM 674 O O . ASP A 1 89 ? 6.350 -2.521 17.332 1.00 61.12 89 ASP A O 1
ATOM 678 N N . GLY A 1 90 ? 7.694 -4.299 17.109 1.00 59.62 90 GLY A N 1
ATOM 679 C CA . GLY A 1 90 ? 6.722 -5.297 17.576 1.00 59.62 90 GLY A CA 1
ATOM 680 C C . GLY A 1 90 ? 5.892 -5.991 16.484 1.00 59.62 90 GLY A C 1
ATOM 681 O O . GLY A 1 90 ? 5.119 -6.896 16.802 1.00 59.62 90 GLY A O 1
ATOM 682 N N . GLN A 1 91 ? 6.061 -5.650 15.201 1.00 65.75 91 GLN A N 1
ATOM 683 C CA . GLN A 1 91 ? 5.381 -6.340 14.094 1.00 65.75 91 GLN A CA 1
ATOM 684 C C . GLN A 1 91 ? 6.144 -7.608 13.674 1.00 65.75 91 GLN A C 1
ATOM 686 O O . GLN A 1 91 ? 7.035 -7.580 12.829 1.00 65.75 91 GLN A O 1
ATOM 691 N N . GLY A 1 92 ? 5.796 -8.747 14.284 1.00 65.06 92 GLY A N 1
ATOM 692 C CA . GLY A 1 92 ? 6.539 -10.006 14.120 1.00 65.06 92 GLY A CA 1
ATOM 693 C C . GLY A 1 92 ? 6.323 -10.755 12.797 1.00 65.06 92 GLY A C 1
ATOM 694 O O . GLY A 1 92 ? 7.210 -11.485 12.358 1.00 65.06 92 GLY A O 1
ATOM 695 N N . ARG A 1 93 ? 5.166 -10.608 12.136 1.00 78.31 93 ARG A N 1
ATOM 696 C CA . ARG A 1 93 ? 4.873 -11.285 10.859 1.00 78.31 93 ARG A CA 1
ATOM 697 C C . ARG A 1 93 ? 4.491 -10.275 9.788 1.00 78.31 93 ARG A C 1
ATOM 699 O O . ARG A 1 93 ? 3.597 -9.460 9.991 1.00 78.31 93 ARG A O 1
ATOM 706 N N . GLN A 1 94 ? 5.153 -10.383 8.643 1.00 84.88 94 GLN A N 1
ATOM 707 C CA . GLN A 1 94 ? 4.987 -9.491 7.501 1.00 84.88 94 GLN A CA 1
ATOM 708 C C . GLN A 1 94 ? 4.500 -10.285 6.288 1.00 84.88 94 GLN A C 1
ATOM 710 O O . GLN A 1 94 ? 4.927 -11.423 6.073 1.00 84.88 94 GLN A O 1
ATOM 715 N N . ASP A 1 95 ? 3.625 -9.678 5.499 1.00 87.75 95 ASP A N 1
ATOM 716 C CA . ASP A 1 95 ? 3.207 -10.143 4.186 1.00 87.75 95 ASP A CA 1
ATOM 717 C C . ASP A 1 95 ? 3.786 -9.189 3.136 1.00 87.75 95 ASP A C 1
ATOM 719 O O . ASP A 1 95 ? 3.349 -8.048 2.989 1.00 87.75 95 ASP A O 1
ATOM 723 N N . CYS A 1 96 ? 4.857 -9.628 2.474 1.00 89.00 96 CYS A N 1
ATOM 724 C CA . CYS A 1 96 ? 5.565 -8.819 1.487 1.00 89.00 96 CYS A CA 1
ATOM 725 C C . CYS A 1 96 ? 4.925 -9.003 0.114 1.00 89.00 96 CYS A C 1
ATOM 727 O O . CYS A 1 96 ? 4.840 -10.126 -0.384 1.00 89.00 96 CYS A O 1
ATOM 729 N N . LEU A 1 97 ? 4.544 -7.901 -0.519 1.00 90.50 97 LEU A N 1
ATOM 730 C CA . LEU A 1 97 ? 3.988 -7.832 -1.858 1.00 90.50 97 LEU A CA 1
ATOM 731 C C . LEU A 1 97 ? 4.982 -7.165 -2.808 1.00 90.50 97 LEU A C 1
ATOM 733 O O . LEU A 1 97 ? 5.618 -6.157 -2.504 1.00 90.50 97 LEU A O 1
ATOM 737 N N . SER A 1 98 ? 5.093 -7.733 -3.998 1.00 90.81 98 SER A N 1
ATOM 738 C CA . SER A 1 98 ? 5.930 -7.245 -5.086 1.00 90.81 98 SER A CA 1
ATOM 739 C C . SER A 1 98 ? 5.117 -7.172 -6.368 1.00 90.81 98 SER A C 1
ATOM 741 O O . SER A 1 98 ? 4.124 -7.882 -6.521 1.00 90.81 98 SER A O 1
ATOM 743 N N . LEU A 1 99 ? 5.540 -6.314 -7.292 1.00 89.81 99 LEU A N 1
ATOM 744 C CA . LEU A 1 99 ? 4.936 -6.226 -8.613 1.00 89.81 99 LEU A CA 1
ATOM 745 C C . LEU A 1 99 ? 5.696 -7.144 -9.578 1.00 89.81 99 LEU A C 1
ATOM 747 O O . LEU A 1 99 ? 6.908 -7.006 -9.738 1.00 89.81 99 LEU A O 1
ATOM 751 N N . SER A 1 100 ? 4.992 -8.068 -10.227 1.00 88.81 100 SER A N 1
ATOM 752 C CA . SER A 1 100 ? 5.551 -8.963 -11.242 1.00 88.81 100 SER A CA 1
ATOM 753 C C . SER A 1 100 ? 4.550 -9.130 -12.381 1.00 88.81 100 SER A C 1
ATOM 755 O O . SER A 1 100 ? 3.390 -9.462 -12.144 1.00 88.81 100 SER A O 1
ATOM 757 N N . GLY A 1 101 ? 4.965 -8.836 -13.617 1.00 85.88 101 GLY A N 1
ATOM 758 C CA . GLY A 1 101 ? 4.086 -8.937 -14.790 1.00 85.88 101 GLY A CA 1
ATOM 759 C C . GLY A 1 101 ? 2.803 -8.095 -14.698 1.00 85.88 101 GLY A C 1
ATOM 760 O O . GLY A 1 101 ? 1.770 -8.508 -15.208 1.00 85.88 101 GLY A O 1
A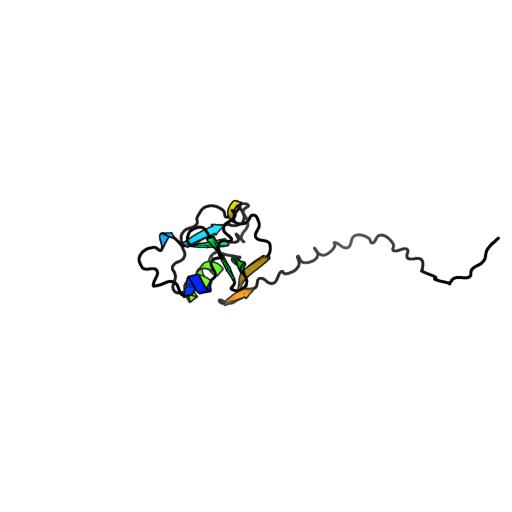TOM 761 N N . GLY A 1 102 ? 2.835 -6.955 -13.995 1.00 86.62 102 GLY A N 1
ATOM 762 C CA . GLY A 1 102 ? 1.660 -6.090 -13.785 1.00 86.62 102 GLY A CA 1
ATOM 763 C C . GLY A 1 102 ? 0.691 -6.549 -12.685 1.00 86.62 102 GLY A C 1
ATOM 764 O O . GLY A 1 102 ? -0.309 -5.872 -12.421 1.00 86.62 102 GLY A O 1
ATOM 765 N N . SER A 1 103 ? 0.997 -7.653 -12.005 1.00 89.75 103 SER A N 1
ATOM 766 C CA . SER A 1 103 ? 0.198 -8.208 -10.912 1.00 89.75 103 SER A CA 1
ATOM 767 C C . SER A 1 103 ? 0.954 -8.163 -9.591 1.00 89.75 103 SER A C 1
ATOM 769 O O . SER A 1 103 ? 2.185 -8.219 -9.552 1.00 89.75 103 SER A O 1
ATOM 771 N N . LEU A 1 104 ? 0.202 -8.045 -8.498 1.00 90.81 104 LEU A N 1
ATOM 772 C CA . LEU A 1 104 ? 0.763 -8.155 -7.159 1.00 90.81 104 LEU A CA 1
ATOM 773 C C . LEU A 1 104 ? 0.936 -9.620 -6.799 1.00 90.81 104 LEU A C 1
ATOM 775 O O . LEU A 1 104 ? -0.002 -10.409 -6.887 1.00 90.81 104 LEU A O 1
ATOM 779 N N . CYS A 1 105 ? 2.140 -9.958 -6.367 1.00 90.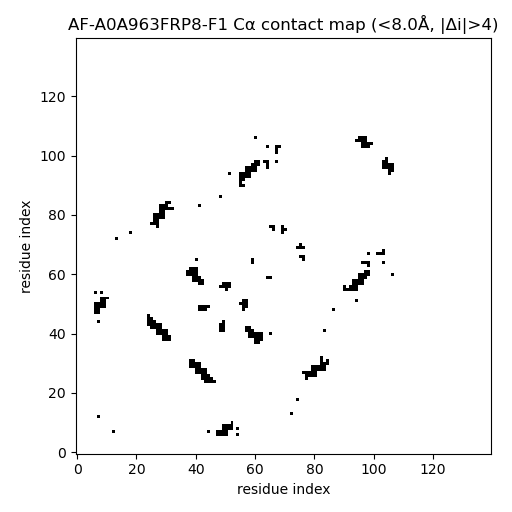69 105 CYS A N 1
ATOM 780 C CA . CYS A 1 105 ? 2.521 -11.299 -5.973 1.00 90.69 105 CYS A CA 1
ATOM 781 C C . CYS A 1 105 ? 3.223 -11.235 -4.622 1.00 90.69 105 CYS A C 1
ATOM 783 O O . CYS A 1 105 ? 3.985 -10.298 -4.359 1.00 90.69 105 CYS A O 1
ATOM 785 N N . ALA A 1 106 ? 3.036 -12.267 -3.800 1.00 88.62 106 ALA A N 1
ATOM 786 C CA . ALA A 1 106 ? 3.859 -12.442 -2.614 1.00 88.62 106 ALA A CA 1
ATOM 787 C C . ALA A 1 106 ? 5.337 -12.446 -3.024 1.00 88.62 106 ALA A C 1
ATOM 789 O O . ALA A 1 106 ? 5.724 -13.103 -3.999 1.00 88.62 106 ALA A O 1
ATOM 790 N N . CYS A 1 107 ? 6.163 -11.708 -2.287 1.00 84.00 107 CYS A N 1
ATOM 791 C CA . CYS A 1 107 ? 7.601 -11.756 -2.451 1.00 84.00 107 CYS A CA 1
ATOM 792 C C . CYS A 1 107 ? 8.021 -13.207 -2.230 1.00 84.00 107 CYS A C 1
ATOM 794 O O . CYS A 1 107 ? 7.995 -13.716 -1.107 1.00 84.00 107 CYS A O 1
ATOM 796 N N . ARG A 1 108 ? 8.446 -13.887 -3.296 1.00 69.62 108 ARG A N 1
ATOM 797 C CA . ARG A 1 108 ? 9.277 -15.065 -3.102 1.00 69.62 108 ARG A CA 1
ATOM 798 C C . ARG A 1 108 ? 10.517 -14.517 -2.418 1.00 69.62 108 ARG A C 1
ATOM 800 O O . ARG A 1 108 ? 11.233 -13.717 -3.018 1.00 69.62 108 ARG A O 1
ATOM 807 N N . ARG A 1 109 ? 10.756 -14.895 -1.160 1.00 54.34 109 ARG A N 1
ATOM 808 C CA . ARG A 1 109 ? 12.126 -14.901 -0.660 1.00 54.34 109 ARG A CA 1
ATOM 809 C C . ARG A 1 109 ? 12.851 -15.848 -1.607 1.00 54.34 109 ARG A C 1
ATOM 811 O O . ARG A 1 109 ? 12.858 -17.053 -1.386 1.00 54.34 109 ARG A O 1
ATOM 818 N N . THR A 1 110 ? 13.391 -15.332 -2.710 1.00 44.62 110 THR A N 1
ATOM 819 C CA . THR A 1 110 ? 14.594 -15.923 -3.264 1.00 44.62 110 THR A CA 1
ATOM 820 C C . THR A 1 110 ? 15.512 -15.953 -2.065 1.00 44.62 110 THR A C 1
ATOM 822 O O . THR A 1 110 ? 15.866 -14.896 -1.533 1.00 44.62 110 THR A O 1
ATOM 825 N N . ALA A 1 111 ? 15.783 -17.158 -1.555 1.00 39.25 111 ALA A N 1
ATOM 826 C CA . ALA A 1 111 ? 16.953 -17.342 -0.722 1.00 39.25 111 ALA A CA 1
ATOM 827 C C . ALA A 1 111 ? 18.070 -16.552 -1.416 1.00 39.25 111 ALA A C 1
ATOM 829 O O . ALA A 1 111 ? 18.125 -16.612 -2.654 1.00 39.25 111 ALA A O 1
ATOM 830 N N . PRO A 1 112 ? 18.870 -15.746 -0.692 1.00 38.69 112 PRO A N 1
ATOM 831 C CA . PRO A 1 112 ? 20.073 -15.213 -1.307 1.00 38.69 112 PRO A CA 1
ATOM 832 C C . PRO A 1 112 ? 20.718 -16.402 -2.007 1.00 38.69 112 PRO A C 1
ATOM 834 O O . PRO A 1 112 ? 20.869 -17.455 -1.375 1.00 38.69 112 PRO A O 1
ATOM 837 N N . GLU A 1 113 ? 20.936 -16.291 -3.322 1.00 37.44 113 GLU A N 1
ATOM 838 C CA . GLU A 1 113 ? 21.692 -17.311 -4.036 1.00 37.44 113 GLU A CA 1
ATOM 839 C C . GLU A 1 113 ? 22.898 -17.589 -3.143 1.00 37.44 113 GLU A C 1
ATOM 841 O O . GLU A 1 113 ? 23.525 -16.613 -2.704 1.00 37.44 113 GLU A O 1
ATOM 846 N N . PRO A 1 114 ? 23.156 -18.849 -2.739 1.00 37.31 114 PRO A N 1
ATOM 847 C CA . PRO A 1 114 ? 24.365 -19.142 -2.000 1.00 37.31 114 PRO A CA 1
ATOM 848 C C . PRO A 1 114 ? 25.471 -18.607 -2.886 1.00 37.31 114 PRO A C 1
ATOM 850 O O . PRO A 1 114 ? 25.669 -19.147 -3.972 1.00 37.31 114 PRO A O 1
ATOM 853 N N . VAL A 1 115 ? 26.063 -17.477 -2.471 1.00 45.75 115 VAL A N 1
ATOM 854 C CA . VAL A 1 115 ? 27.083 -16.742 -3.218 1.00 45.75 115 VAL A CA 1
ATOM 855 C C . VAL A 1 115 ? 28.021 -17.824 -3.673 1.00 45.75 115 VAL A C 1
ATOM 857 O O . VAL A 1 115 ? 28.576 -18.484 -2.791 1.00 45.75 115 VAL A O 1
ATOM 860 N N . ALA A 1 116 ? 28.015 -18.121 -4.981 1.00 47.31 116 ALA A N 1
ATOM 861 C CA . ALA A 1 116 ? 28.577 -19.355 -5.504 1.00 47.31 116 ALA A CA 1
ATOM 862 C C . ALA A 1 116 ? 29.922 -19.510 -4.827 1.00 47.31 116 ALA A C 1
ATOM 864 O O . ALA A 1 116 ? 30.778 -18.640 -5.004 1.00 47.31 116 ALA A O 1
ATOM 865 N N . ALA A 1 117 ? 30.023 -20.497 -3.929 1.00 42.91 117 ALA A N 1
ATOM 866 C CA . ALA A 1 117 ? 31.191 -20.646 -3.093 1.00 42.91 117 ALA A CA 1
ATOM 867 C C . ALA A 1 117 ? 32.338 -20.750 -4.081 1.00 42.91 117 ALA A C 1
ATOM 869 O O . ALA A 1 117 ? 32.428 -21.734 -4.823 1.00 42.91 117 ALA A O 1
ATOM 870 N N . VAL A 1 118 ? 33.128 -19.675 -4.177 1.00 48.59 118 VAL A N 1
ATOM 871 C CA . VAL A 1 118 ? 34.328 -19.638 -4.993 1.00 48.59 118 VAL A CA 1
ATOM 872 C C . VAL A 1 118 ? 35.058 -20.902 -4.594 1.00 48.59 118 VAL A C 1
ATOM 874 O O . VAL A 1 118 ? 35.345 -21.093 -3.412 1.00 48.59 118 VAL A O 1
ATOM 877 N N . ARG A 1 119 ? 35.214 -21.822 -5.554 1.00 50.06 119 ARG A N 1
ATOM 878 C CA . ARG A 1 119 ? 35.853 -23.121 -5.353 1.00 50.06 119 ARG A CA 1
ATOM 879 C C . ARG A 1 119 ? 37.237 -22.865 -4.771 1.00 50.06 119 ARG A C 1
ATOM 881 O O . ARG A 1 119 ? 38.195 -22.615 -5.490 1.00 50.06 119 ARG A O 1
ATOM 888 N N . GLY A 1 120 ? 37.305 -22.916 -3.453 1.00 44.00 120 GLY A N 1
ATOM 889 C CA . GLY A 1 120 ? 38.467 -22.596 -2.656 1.00 44.00 120 GLY A CA 1
ATOM 890 C C . GLY A 1 120 ? 38.505 -23.555 -1.484 1.00 44.00 120 GLY A C 1
ATOM 891 O O . GLY A 1 120 ? 38.198 -23.177 -0.367 1.00 44.00 120 GLY A O 1
ATOM 892 N N . ARG A 1 121 ? 38.879 -24.802 -1.795 1.00 41.59 121 ARG A N 1
ATOM 893 C CA . ARG A 1 121 ? 39.458 -25.800 -0.883 1.00 41.59 121 ARG A CA 1
ATOM 894 C C . ARG A 1 121 ? 38.588 -26.219 0.318 1.00 41.59 121 ARG A C 1
ATOM 896 O O . ARG A 1 121 ? 38.506 -25.551 1.340 1.00 41.59 121 ARG A O 1
ATOM 903 N N . ALA A 1 122 ? 38.008 -27.412 0.199 1.00 39.16 122 ALA A N 1
ATOM 904 C CA . ALA A 1 122 ? 37.343 -28.124 1.285 1.00 39.16 122 ALA A CA 1
ATOM 905 C C . ALA A 1 122 ? 38.271 -28.325 2.505 1.00 39.16 122 ALA A C 1
ATOM 907 O O . ALA A 1 122 ? 39.406 -28.774 2.316 1.00 39.16 122 ALA A O 1
ATOM 908 N N . PRO A 1 123 ? 37.809 -28.097 3.747 1.00 40.09 123 PRO A N 1
ATOM 909 C CA . PRO A 1 123 ? 38.376 -28.772 4.903 1.00 40.09 123 PRO A CA 1
ATOM 910 C C . PRO A 1 123 ? 37.865 -30.219 4.934 1.00 40.09 123 PRO A C 1
ATOM 912 O O . PRO A 1 123 ? 36.682 -30.494 4.725 1.00 40.09 123 PRO A O 1
ATOM 915 N N . ALA A 1 124 ? 38.796 -31.148 5.140 1.00 42.06 124 ALA A N 1
ATOM 916 C CA . ALA A 1 124 ? 38.547 -32.578 5.156 1.00 42.06 124 ALA A CA 1
ATOM 917 C C . ALA A 1 124 ? 37.532 -32.965 6.244 1.00 42.06 124 ALA A C 1
ATOM 919 O O . ALA A 1 124 ? 37.714 -32.702 7.430 1.00 42.06 124 ALA A O 1
ATOM 920 N N . TYR A 1 125 ? 36.478 -33.638 5.801 1.00 33.97 125 TYR A N 1
ATOM 921 C CA . TYR A 1 125 ? 35.553 -34.419 6.604 1.00 33.97 125 TYR A CA 1
ATOM 922 C C . TYR A 1 125 ? 36.298 -35.606 7.238 1.00 33.97 125 TYR A C 1
ATOM 924 O O . TYR A 1 125 ? 36.780 -36.481 6.522 1.00 33.97 125 TYR A O 1
ATOM 932 N N . GLN A 1 126 ? 36.370 -35.663 8.570 1.00 43.91 126 GLN A N 1
ATOM 933 C CA . GLN A 1 126 ? 36.601 -36.914 9.295 1.00 43.91 126 GLN A CA 1
ATOM 934 C C . GLN A 1 126 ? 35.379 -37.221 10.158 1.00 43.91 126 GLN A C 1
ATOM 936 O O . GLN A 1 126 ? 35.209 -36.721 11.265 1.00 43.91 126 GLN A O 1
ATOM 941 N N . SER A 1 127 ? 34.513 -38.052 9.587 1.00 41.78 127 SER A N 1
ATOM 942 C CA . SER A 1 127 ? 33.514 -38.836 10.298 1.00 41.78 127 SER A CA 1
ATOM 943 C C . SER A 1 127 ? 34.144 -40.150 10.733 1.00 41.78 127 SER A C 1
ATOM 945 O O . SER A 1 127 ? 34.572 -40.928 9.881 1.00 41.78 127 SER A O 1
ATOM 947 N N . SER A 1 128 ? 34.079 -40.442 12.028 1.00 44.06 128 SER A N 1
ATOM 948 C CA . SER A 1 128 ? 34.214 -41.804 12.538 1.00 44.06 128 SER A CA 1
ATOM 949 C C . SER A 1 128 ? 33.048 -42.117 13.471 1.00 44.06 128 SER A C 1
ATOM 951 O O . SER A 1 128 ? 33.062 -41.801 14.652 1.00 44.06 128 SER A O 1
ATOM 953 N N . ARG A 1 129 ? 32.025 -42.700 12.837 1.00 46.47 129 ARG A N 1
ATOM 954 C CA . ARG A 1 129 ? 31.177 -43.829 13.255 1.00 46.47 129 ARG A CA 1
ATOM 955 C C . ARG A 1 129 ? 30.717 -43.915 14.715 1.00 46.47 129 ARG A C 1
ATOM 957 O O . ARG A 1 129 ? 31.480 -44.186 15.632 1.00 46.47 129 ARG A O 1
ATOM 964 N N . ALA A 1 130 ? 29.392 -43.895 14.842 1.00 42.75 130 ALA A N 1
ATOM 965 C CA . ALA A 1 130 ? 28.643 -44.504 15.928 1.00 42.75 130 ALA A CA 1
ATOM 966 C C . ALA A 1 130 ? 28.895 -46.021 16.025 1.00 42.75 130 ALA A C 1
ATOM 968 O O . ALA A 1 130 ? 29.010 -46.713 15.011 1.00 42.75 130 ALA A O 1
ATOM 969 N N . SER A 1 131 ? 28.880 -46.547 17.247 1.00 42.44 131 SER A N 1
ATOM 970 C CA . SER A 1 131 ? 28.448 -47.916 17.539 1.00 42.44 131 SER A CA 1
ATOM 971 C C . SER A 1 131 ? 27.858 -47.955 18.945 1.00 42.44 131 SER A C 1
ATOM 973 O O . SER A 1 131 ? 28.548 -47.776 19.942 1.00 42.44 131 SER A O 1
ATOM 975 N N . THR A 1 132 ? 26.544 -48.138 18.982 1.00 46.03 132 THR A N 1
ATOM 976 C CA . THR A 1 132 ? 25.737 -48.474 20.152 1.00 46.03 132 THR A CA 1
ATOM 977 C C . THR A 1 132 ? 25.898 -49.962 20.450 1.00 46.03 132 THR A C 1
ATOM 979 O O . THR A 1 132 ? 25.663 -50.760 19.547 1.00 46.03 132 THR A O 1
ATOM 982 N N . VAL A 1 133 ? 26.197 -50.344 21.697 1.00 47.75 133 VAL A N 1
ATOM 983 C CA . VAL A 1 133 ? 25.788 -51.642 22.269 1.00 47.75 133 VAL A CA 1
ATOM 984 C C . VAL A 1 133 ? 25.399 -51.442 23.741 1.00 47.75 133 VAL A C 1
ATOM 986 O O . VAL A 1 133 ? 25.920 -50.566 24.425 1.00 47.75 133 VAL A O 1
ATOM 989 N N . ALA A 1 134 ? 24.401 -52.216 24.154 1.00 41.28 134 ALA A N 1
ATOM 990 C CA . ALA A 1 134 ? 23.512 -52.051 25.291 1.00 41.28 134 ALA A CA 1
ATOM 991 C C . ALA A 1 134 ? 24.034 -52.509 26.671 1.00 41.28 134 ALA A C 1
ATOM 993 O O . ALA A 1 134 ? 24.943 -53.324 26.786 1.00 41.28 134 ALA A O 1
ATOM 994 N N . SER A 1 135 ? 23.337 -51.988 27.689 1.00 41.81 135 SER A N 1
ATOM 995 C CA . S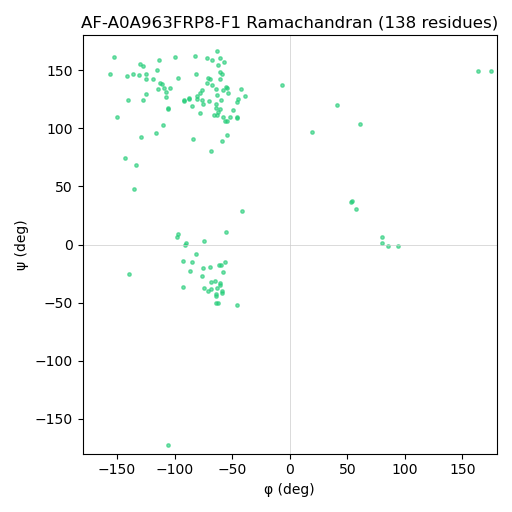ER A 1 135 ? 23.080 -52.467 29.058 1.00 41.81 135 SER A CA 1
ATOM 996 C C . SER A 1 135 ? 23.538 -53.872 29.464 1.00 41.81 135 SER A C 1
ATOM 998 O O . SER A 1 135 ? 23.127 -54.846 28.841 1.00 41.81 135 SER A O 1
ATOM 1000 N N . THR A 1 136 ? 24.116 -54.003 30.668 1.00 40.31 136 THR A N 1
ATOM 1001 C CA . THR A 1 136 ? 23.631 -54.949 31.704 1.00 40.31 136 THR A CA 1
ATOM 1002 C C . THR A 1 136 ? 24.050 -54.489 33.113 1.00 40.31 136 THR A C 1
ATOM 1004 O O . THR A 1 136 ? 25.089 -53.862 33.289 1.00 40.31 136 THR A O 1
ATOM 1007 N N . ALA A 1 137 ? 23.187 -54.765 34.091 1.00 40.84 137 ALA A N 1
ATOM 1008 C CA . ALA A 1 137 ? 23.263 -54.443 35.516 1.00 40.84 137 ALA A CA 1
ATOM 1009 C C . ALA A 1 137 ? 24.312 -55.251 36.313 1.00 40.84 137 ALA A C 1
ATOM 1011 O O . ALA A 1 137 ? 24.653 -56.352 35.895 1.00 40.84 137 ALA A O 1
ATOM 1012 N N . ALA A 1 138 ? 24.720 -54.757 37.495 1.00 37.31 138 ALA A N 1
ATOM 1013 C CA . ALA A 1 138 ? 24.599 -55.432 38.807 1.00 37.31 138 ALA A CA 1
ATOM 1014 C C . ALA A 1 138 ? 25.512 -54.807 39.888 1.00 37.31 138 ALA A C 1
ATOM 1016 O O . ALA A 1 138 ? 26.578 -54.273 39.601 1.00 37.31 138 ALA A O 1
ATOM 1017 N N . MET A 1 139 ? 25.020 -54.888 41.125 1.00 34.34 139 MET A N 1
ATOM 1018 C CA . MET A 1 139 ? 25.571 -54.432 42.406 1.00 34.34 139 MET A CA 1
ATOM 1019 C C . MET A 1 139 ? 26.891 -55.108 42.812 1.00 34.34 139 MET A C 1
ATOM 1021 O O . MET A 1 139 ? 27.084 -56.280 42.499 1.00 34.34 139 MET A O 1
ATOM 1025 N N . CYS A 1 140 ? 27.680 -54.397 43.625 1.00 36.69 140 CYS A N 1
ATOM 1026 C CA . CYS A 1 140 ? 28.338 -54.878 44.848 1.00 36.69 140 CYS A CA 1
ATOM 1027 C C . CYS A 1 140 ? 28.418 -53.703 45.831 1.00 36.69 140 CYS A C 1
ATOM 1029 O O . CYS A 1 140 ? 28.718 -52.582 45.359 1.00 36.69 140 CYS A O 1
#

Foldseek 3Di:
DDPPDDAAEVVNVLVPDPPPPPLVFKAKAFADPDDDPFTKIWIGGNLGTYAHPVRQGEIERDPLQVCLSVVVSVHDDDDHDYHCHVVCVPRPGHFYWYADPSDIDTDDPPPPPPPPPPPDDDDDDDDDDDDDDDDDDDDD

Solvent-accessible surface area (backbone atoms only — not comparable to full-atom values): 9031 Å² total; per-residue (Å²): 135,83,78,85,70,79,73,40,26,56,62,58,65,65,68,47,80,72,76,80,83,62,62,85,37,48,39,31,17,40,60,60,94,71,91,59,105,61,53,31,33,35,44,27,48,78,88,33,56,33,14,41,93,85,66,28,37,39,34,21,45,32,70,69,30,47,45,54,57,32,51,76,66,73,44,81,77,57,67,80,50,68,66,35,62,81,79,49,69,86,67,88,49,73,44,46,32,27,66,53,96,92,38,84,38,72,56,72,78,69,66,75,70,74,70,74,73,71,93,69,78,84,81,86,85,83,84,82,79,90,83,91,83,82,90,85,89,85,89,131

Mean predicted aligned error: 14.33 Å

Radius of gyration: 24.62 Å; Cα contacts (8 Å, |Δi|>4): 177; chains: 1; bounding box: 56×70×60 Å

Secondary structure (DSSP, 8-state):
----PPPEEHHHHHHSS-SSS-GGGEEEEES--S-SS---EEEEETTEEEE-TTSPEEEESSHHHHHHHHHHTTPPPPPB-S-SGGGSTT---EEEEEEETTEEEE---------------PPPP---------------

pLDDT: mean 70.6, std 20.29, range [33.97, 94.0]

Nearest PDB structures (foldseek):
  1h3q-assembly1_A  TM=3.808E-01  e=4.204E+00  Mus musculus
  5ilo-assembly1_A  TM=2.139E-01  e=4.481E+00  Drosophila melanogaster
  4hni-assembly1_A  TM=2.977E-01  e=5.092E+00  Homo sapiens

Sequence (140 aa):
MGTCTRPVTWLDLAAGPRWGRDRSQLKLHPVSARCGDNDCFVLSMSGRMLCAGDGRLTVFRSRAAVDRFLGVLHIETPPLSEHAGALLDGQGRQDCLSLSGGSLCACRRTAPEPVAAVRGRAPAYQSSRASTVASTAAMC